Protein AF-A0A4Y2DNH8-F1 (afdb_monomer_lite)

Organism: Araneus ventricosus (NCBI:txid182803)

Foldseek 3Di:
DDCPLVDDDDPLNDDDDPPDDDDDCPDPDAPAADEDDDDPVCVVVVVVVVVVCVVSVVDDDDDGHDAHWDWDQDPVRDIDIDGD

Radius of gyration: 16.45 Å; chains: 1; bounding box: 46×23×43 Å

Sequence (84 aa):
MNFRTCFRHCASDVGRCNMTQHRINTGDYPNQAIPKTFASCRKEEADHLVKEMVDNGIIEESSGPWPPTVLVKKKDGSTRFCVH

InterPro domains:
  IPR043502 DNA/RNA polymerase superfamily [SSF56672] (2-83)

Secondary structure (DSSP, 8-state):
---TTTS--STT------S-------TT----PPPPPPPHHHHHHHHHHHHHHHHTTS----SSPPP-EEEEE-TTS-EEEEE-

pLDDT: mean 85.11, std 9.07, range [58.72, 96.12]

Structure (mmCIF, N/CA/C/O backbone):
data_AF-A0A4Y2DNH8-F1
#
_entry.id   AF-A0A4Y2DNH8-F1
#
loop_
_atom_site.group_PDB
_atom_site.id
_atom_site.type_symbol
_atom_site.label_atom_id
_atom_site.label_alt_id
_atom_site.label_comp_id
_atom_site.label_asym_id
_atom_site.label_entity_id
_atom_site.label_seq_id
_atom_site.pdbx_PDB_ins_code
_atom_site.Cartn_x
_atom_site.Cartn_y
_atom_site.Cartn_z
_atom_site.occupancy
_atom_site.B_iso_or_equiv
_atom_site.auth_seq_id
_atom_site.auth_comp_id
_atom_site.auth_asym_id
_atom_site.auth_atom_id
_atom_site.pdbx_PDB_model_num
ATOM 1 N N . MET A 1 1 ? -25.021 -10.213 -24.115 1.00 58.72 1 MET A N 1
ATOM 2 C CA . MET A 1 1 ? -23.599 -10.066 -23.728 1.00 58.72 1 MET A CA 1
ATOM 3 C C . MET A 1 1 ? -23.510 -10.105 -22.210 1.00 58.72 1 MET A C 1
ATOM 5 O O . MET A 1 1 ? -24.376 -9.526 -21.567 1.00 58.72 1 MET A O 1
ATOM 9 N N . ASN A 1 2 ? -22.547 -10.834 -21.643 1.00 78.44 2 ASN A N 1
ATOM 10 C CA . ASN A 1 2 ? -22.367 -10.974 -20.195 1.00 78.44 2 ASN A CA 1
ATOM 11 C C . ASN A 1 2 ? -21.149 -10.138 -19.768 1.00 78.44 2 ASN A C 1
ATOM 13 O O . ASN A 1 2 ? -20.062 -10.359 -20.289 1.00 78.44 2 ASN A O 1
ATOM 17 N N . PHE A 1 3 ? -21.346 -9.183 -18.855 1.00 87.06 3 PHE A N 1
ATOM 18 C CA . PHE A 1 3 ? -20.306 -8.263 -18.364 1.00 87.06 3 PHE A CA 1
ATOM 19 C C . PHE A 1 3 ? -19.923 -8.528 -16.904 1.00 87.06 3 PHE A C 1
ATOM 21 O O . PHE A 1 3 ? -19.348 -7.668 -16.240 1.00 87.06 3 PHE A O 1
ATOM 28 N N . ARG A 1 4 ? -20.272 -9.703 -16.364 1.00 84.94 4 ARG A N 1
ATOM 29 C CA . ARG A 1 4 ? -20.117 -9.996 -14.934 1.00 84.94 4 ARG A CA 1
ATOM 30 C C . ARG A 1 4 ? -18.668 -9.873 -14.463 1.00 84.94 4 ARG A C 1
ATOM 32 O O . ARG A 1 4 ? -18.454 -9.434 -13.344 1.00 84.94 4 ARG A O 1
ATOM 39 N N . THR A 1 5 ? -17.708 -10.211 -15.321 1.00 85.19 5 THR A N 1
ATOM 40 C CA . THR A 1 5 ? -16.263 -10.151 -15.045 1.00 85.19 5 THR A CA 1
ATOM 41 C C . THR A 1 5 ? -15.636 -8.783 -15.321 1.00 85.19 5 THR A C 1
ATOM 43 O O . THR A 1 5 ? -14.455 -8.596 -15.059 1.00 85.19 5 THR A O 1
ATOM 46 N N . CYS A 1 6 ? -16.383 -7.836 -15.897 1.00 87.62 6 CYS A N 1
ATOM 47 C CA . CYS A 1 6 ? -15.858 -6.512 -16.240 1.00 87.62 6 CYS A CA 1
ATOM 48 C C . CYS A 1 6 ? -15.872 -5.549 -15.048 1.00 87.62 6 CYS A C 1
ATOM 50 O O . CYS A 1 6 ? -15.125 -4.574 -15.044 1.00 87.62 6 CYS A O 1
ATOM 52 N N . PHE A 1 7 ? -16.734 -5.801 -14.063 1.00 90.00 7 PHE A N 1
ATOM 53 C CA . PHE A 1 7 ? -16.923 -4.938 -12.907 1.00 90.00 7 PHE A CA 1
ATOM 54 C C . PHE A 1 7 ? -16.527 -5.662 -11.636 1.00 90.00 7 PHE A C 1
ATOM 56 O O . PHE A 1 7 ? -16.852 -6.832 -11.459 1.00 90.00 7 PHE A O 1
ATOM 63 N N . ARG A 1 8 ? -15.887 -4.914 -10.742 1.00 91.44 8 ARG A N 1
ATOM 64 C CA . ARG A 1 8 ? -15.596 -5.359 -9.389 1.00 91.44 8 ARG A CA 1
ATOM 65 C C . ARG A 1 8 ? -16.875 -5.373 -8.559 1.00 91.44 8 ARG A C 1
ATOM 67 O O . ARG A 1 8 ? -17.544 -4.344 -8.474 1.00 91.44 8 ARG A O 1
ATOM 74 N N . HIS A 1 9 ? -17.181 -6.495 -7.910 1.00 90.06 9 HIS A N 1
ATOM 75 C CA . HIS A 1 9 ? -18.381 -6.625 -7.060 1.00 90.06 9 HIS A CA 1
ATOM 76 C C . HIS A 1 9 ? -18.090 -6.525 -5.559 1.00 90.06 9 HIS A C 1
ATOM 78 O O . HIS A 1 9 ? -18.986 -6.190 -4.787 1.00 90.06 9 HIS A O 1
ATOM 84 N N . CYS A 1 10 ? -16.857 -6.793 -5.120 1.00 87.38 10 CYS A N 1
ATOM 85 C CA . CYS A 1 10 ? -16.468 -6.710 -3.708 1.00 87.38 10 CYS A CA 1
ATOM 86 C C . CYS A 1 10 ? -14.983 -6.355 -3.516 1.00 87.38 10 CYS A C 1
ATOM 88 O O . CYS A 1 10 ? -14.207 -6.268 -4.468 1.00 87.38 10 CYS A O 1
ATOM 90 N N . ALA A 1 11 ? -14.569 -6.132 -2.264 1.00 81.19 11 ALA A N 1
ATOM 91 C CA . ALA A 1 11 ? -13.197 -5.749 -1.930 1.00 81.19 11 ALA A CA 1
ATOM 92 C C . ALA A 1 11 ? -12.157 -6.855 -2.212 1.00 81.19 11 ALA A C 1
ATOM 94 O O . ALA A 1 11 ? -11.019 -6.534 -2.533 1.00 81.19 11 ALA A O 1
ATOM 95 N N . SER A 1 12 ? -12.533 -8.131 -2.191 1.00 84.69 12 SER A N 1
ATOM 96 C CA . SER A 1 12 ? -11.630 -9.232 -2.557 1.00 84.69 12 SER A CA 1
ATOM 97 C C . SER A 1 12 ? -11.567 -9.508 -4.065 1.00 84.69 12 SER A C 1
ATOM 99 O O . SER A 1 12 ? -10.688 -10.229 -4.525 1.00 84.69 12 SER A O 1
ATOM 101 N N . ASP A 1 13 ? -12.464 -8.912 -4.857 1.00 89.50 13 ASP A N 1
ATOM 102 C CA . ASP A 1 13 ? -12.495 -9.038 -6.317 1.00 89.50 13 ASP A CA 1
ATOM 103 C C . ASP A 1 13 ? -11.450 -8.106 -6.955 1.00 89.50 13 ASP A C 1
ATOM 105 O O . ASP A 1 13 ? -11.735 -7.014 -7.457 1.00 89.50 13 ASP A O 1
ATOM 109 N N . VAL A 1 14 ? -10.184 -8.498 -6.810 1.00 89.00 14 VAL A N 1
ATOM 110 C CA . VAL A 1 14 ? -9.018 -7.759 -7.296 1.00 89.00 14 VAL A CA 1
ATOM 111 C C . VAL A 1 14 ? -8.645 -8.259 -8.691 1.00 89.00 14 VAL A C 1
ATOM 113 O O . VAL A 1 14 ? -8.349 -9.434 -8.895 1.00 89.00 14 VAL A O 1
ATOM 116 N N . GLY A 1 15 ? -8.629 -7.349 -9.667 1.00 89.94 15 GLY A N 1
ATOM 117 C CA . GLY A 1 15 ? -8.188 -7.663 -11.026 1.00 89.94 15 GLY A CA 1
ATOM 118 C C . GLY A 1 15 ? -6.676 -7.898 -11.105 1.00 89.94 15 GLY A C 1
ATOM 119 O O . GLY A 1 15 ? -5.900 -7.204 -10.449 1.00 89.94 15 GLY A O 1
ATOM 120 N N . ARG A 1 16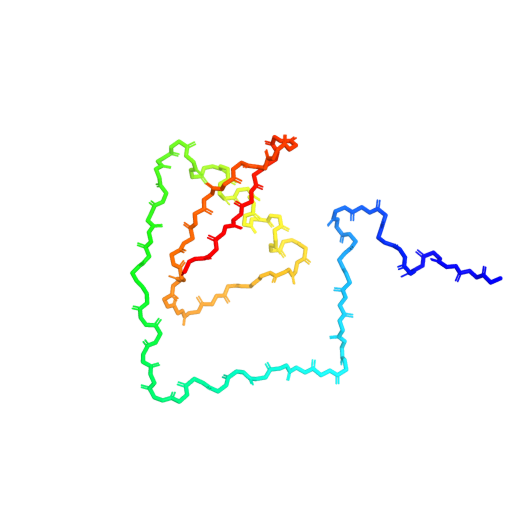 ? -6.247 -8.838 -11.956 1.00 88.56 16 ARG A N 1
ATOM 121 C CA . ARG A 1 16 ? -4.830 -9.152 -12.196 1.00 88.56 16 ARG A CA 1
ATOM 122 C C . ARG A 1 16 ? -4.540 -9.273 -13.690 1.00 88.56 16 ARG A C 1
ATOM 124 O O . ARG A 1 16 ? -5.266 -9.951 -14.413 1.00 88.56 16 ARG A O 1
ATOM 131 N N . CYS A 1 17 ? -3.470 -8.626 -14.149 1.00 90.19 17 CYS A N 1
ATOM 132 C CA . CYS A 1 17 ? -2.980 -8.748 -15.522 1.00 90.19 17 CYS A CA 1
ATOM 133 C C . CYS A 1 17 ? -1.817 -9.745 -15.569 1.00 90.19 17 CYS A C 1
ATOM 135 O O . CYS A 1 17 ? -0.803 -9.533 -14.912 1.00 90.19 17 CYS A O 1
ATOM 137 N N . ASN A 1 18 ? -1.954 -10.812 -16.362 1.00 91.62 18 ASN A N 1
ATOM 138 C CA . ASN A 1 18 ? -0.931 -11.858 -16.499 1.00 91.62 18 ASN A CA 1
ATOM 139 C C . ASN A 1 18 ? -0.092 -11.722 -17.785 1.00 91.62 18 ASN A C 1
ATOM 141 O O . ASN A 1 18 ? 0.701 -12.605 -18.093 1.00 91.62 18 ASN A O 1
ATOM 145 N N . MET A 1 19 ? -0.284 -10.654 -18.567 1.00 96.12 19 MET A N 1
ATOM 146 C CA . MET A 1 19 ? 0.359 -10.505 -19.882 1.00 96.12 19 MET A CA 1
ATOM 147 C C . MET A 1 19 ? 1.813 -10.030 -19.803 1.00 96.12 19 MET A C 1
ATOM 149 O O . MET A 1 19 ? 2.598 -10.321 -20.699 1.00 96.12 19 MET A O 1
ATOM 153 N N . THR A 1 20 ? 2.172 -9.265 -18.772 1.00 94.31 20 THR A N 1
ATOM 154 C CA . THR A 1 20 ? 3.526 -8.729 -18.611 1.00 94.31 20 THR A CA 1
ATOM 155 C C . THR A 1 20 ? 3.850 -8.508 -17.141 1.00 94.31 20 THR A C 1
ATOM 157 O O . THR A 1 20 ? 2.965 -8.195 -16.344 1.00 94.31 20 THR A O 1
ATOM 160 N N . GLN A 1 21 ? 5.126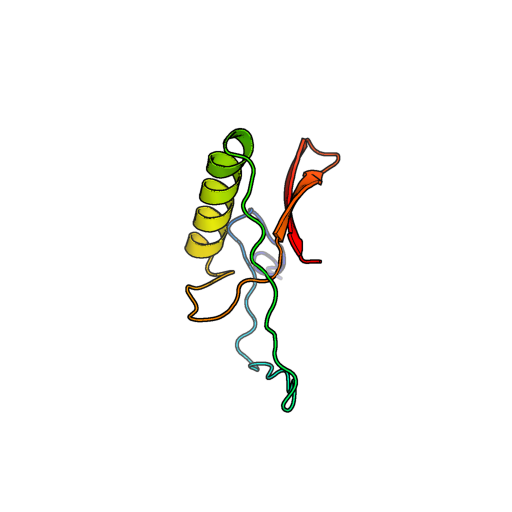 -8.645 -16.792 1.00 94.12 21 GLN A N 1
ATOM 161 C CA . GLN A 1 21 ? 5.660 -8.257 -15.495 1.00 94.12 21 GLN A CA 1
ATOM 162 C C . GLN A 1 21 ? 6.565 -7.043 -15.696 1.00 94.12 21 GLN A C 1
ATOM 164 O O . GLN A 1 21 ? 7.530 -7.088 -16.459 1.00 94.12 21 GLN A O 1
ATOM 169 N N . HIS A 1 22 ? 6.250 -5.944 -15.016 1.00 93.31 22 HIS A N 1
ATOM 170 C CA . HIS A 1 22 ? 7.041 -4.725 -15.120 1.00 93.31 22 HIS A CA 1
ATOM 171 C C . HIS A 1 22 ? 8.307 -4.829 -14.268 1.00 93.31 22 HIS A C 1
ATOM 173 O O . HIS A 1 22 ? 8.254 -5.202 -13.098 1.00 93.31 22 HIS A O 1
ATOM 179 N N . ARG A 1 23 ? 9.445 -4.445 -14.850 1.00 92.81 23 ARG A N 1
ATOM 180 C CA . ARG A 1 23 ? 10.717 -4.280 -14.143 1.00 92.81 23 ARG A CA 1
ATOM 181 C C . ARG A 1 23 ? 11.033 -2.794 -14.030 1.00 92.81 23 ARG A C 1
ATOM 183 O O . ARG A 1 23 ? 11.148 -2.110 -15.044 1.00 92.81 23 ARG A O 1
ATOM 190 N N . ILE A 1 24 ? 11.203 -2.312 -12.803 1.00 88.69 24 ILE A N 1
ATOM 191 C CA . ILE A 1 24 ? 11.654 -0.946 -12.525 1.00 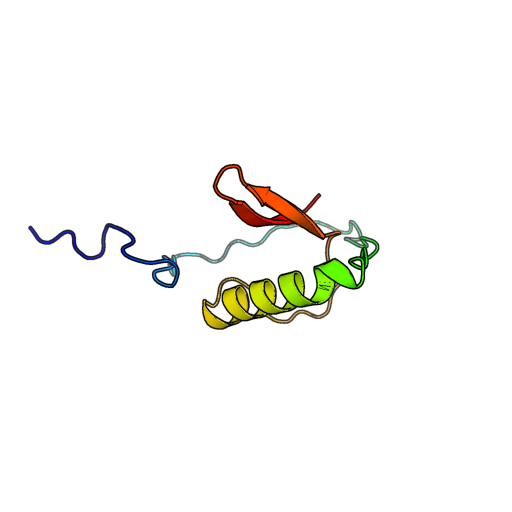88.69 24 ILE A CA 1
ATOM 192 C C . ILE A 1 24 ? 13.180 -0.985 -12.412 1.00 88.69 24 ILE A C 1
ATOM 194 O O . ILE A 1 24 ? 13.721 -1.663 -11.542 1.00 88.69 24 ILE A O 1
ATOM 198 N N . ASN A 1 25 ? 13.884 -0.299 -13.314 1.00 88.75 25 ASN A N 1
ATOM 199 C CA . ASN A 1 25 ? 15.342 -0.206 -13.265 1.00 88.75 25 ASN A CA 1
ATOM 200 C C . ASN A 1 25 ? 15.745 1.004 -12.420 1.00 88.75 25 ASN A C 1
ATOM 202 O O . ASN A 1 25 ? 15.682 2.136 -12.890 1.00 88.75 25 ASN A O 1
ATOM 206 N N . THR A 1 26 ? 16.165 0.757 -11.181 1.00 83.94 26 THR A N 1
ATOM 207 C CA . THR A 1 26 ? 16.611 1.805 -10.248 1.00 83.94 26 THR A CA 1
ATOM 208 C C . THR A 1 26 ? 18.119 2.087 -10.334 1.00 83.94 26 THR A C 1
ATOM 210 O O . THR A 1 26 ? 18.618 2.914 -9.586 1.00 83.94 26 THR A O 1
ATOM 213 N N . GLY A 1 27 ? 18.863 1.446 -11.246 1.00 87.44 27 GLY A N 1
ATOM 214 C CA . GLY A 1 27 ? 20.325 1.592 -11.325 1.00 87.44 27 GLY A CA 1
ATOM 215 C C . GLY A 1 27 ? 21.017 1.205 -10.010 1.00 87.44 27 GLY A C 1
ATOM 216 O O . GLY A 1 27 ? 20.524 0.335 -9.296 1.00 87.44 27 GLY A O 1
ATOM 217 N N . ASP A 1 28 ? 22.117 1.885 -9.680 1.00 84.50 28 ASP A N 1
ATOM 218 C CA . ASP A 1 28 ? 22.900 1.654 -8.452 1.00 84.50 28 ASP A CA 1
ATOM 219 C C . ASP A 1 28 ? 22.482 2.564 -7.279 1.00 84.50 28 ASP A C 1
ATOM 221 O O . ASP A 1 28 ? 23.217 2.725 -6.302 1.00 84.50 28 ASP A O 1
ATOM 225 N N . TYR A 1 29 ? 21.305 3.194 -7.355 1.00 78.50 29 TYR A N 1
ATOM 226 C CA . TYR A 1 29 ? 20.816 4.046 -6.274 1.00 78.50 29 TYR A CA 1
ATOM 227 C C . TYR A 1 29 ? 20.312 3.187 -5.101 1.00 78.50 29 TYR A C 1
ATOM 229 O O . TYR A 1 29 ? 19.418 2.356 -5.286 1.00 78.50 29 TYR A O 1
ATOM 237 N N . PRO A 1 30 ? 20.842 3.368 -3.877 1.00 69.06 30 PRO A N 1
ATOM 238 C CA . PRO A 1 30 ? 20.398 2.590 -2.731 1.00 69.06 30 PRO A CA 1
ATOM 239 C C . PRO A 1 30 ? 18.978 2.998 -2.318 1.00 69.06 30 PRO A C 1
ATOM 241 O O . PRO A 1 30 ? 18.744 4.122 -1.881 1.00 69.06 30 PRO A O 1
ATOM 244 N N . ASN A 1 31 ? 18.035 2.054 -2.363 1.00 65.81 31 ASN A N 1
ATOM 245 C CA . ASN A 1 31 ? 16.660 2.237 -1.876 1.00 65.81 31 ASN A CA 1
ATOM 246 C C . ASN A 1 31 ? 16.563 2.123 -0.343 1.00 65.81 31 ASN A C 1
ATOM 248 O O . ASN A 1 31 ? 15.671 1.467 0.186 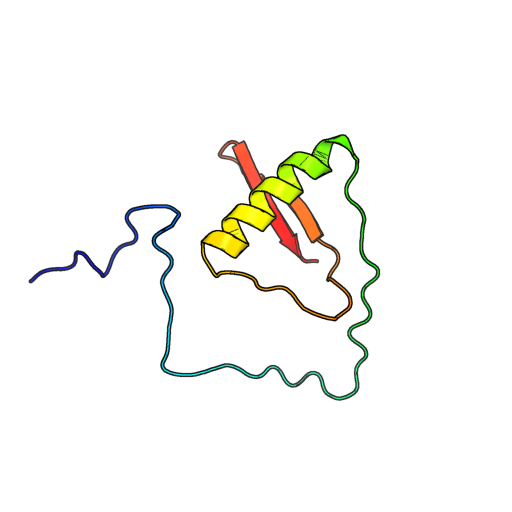1.00 65.81 31 ASN A O 1
ATOM 252 N N . GLN A 1 32 ? 17.506 2.702 0.399 1.00 66.06 32 GLN A N 1
ATOM 253 C CA . GLN A 1 32 ? 17.553 2.588 1.857 1.00 66.06 32 GLN A CA 1
ATOM 254 C C . GLN A 1 32 ? 16.648 3.631 2.511 1.00 66.06 32 GLN A C 1
ATOM 256 O O . GLN A 1 32 ? 17.091 4.696 2.934 1.00 66.06 32 GLN A O 1
ATOM 261 N N . ALA A 1 33 ? 15.359 3.318 2.600 1.00 68.88 33 ALA A N 1
ATOM 262 C CA . ALA A 1 33 ? 14.438 4.103 3.403 1.00 68.88 33 ALA A CA 1
ATOM 263 C C . ALA A 1 33 ? 14.471 3.635 4.868 1.00 68.88 33 ALA A C 1
ATOM 265 O O . ALA A 1 33 ? 14.538 2.438 5.147 1.00 68.88 33 ALA A O 1
ATOM 266 N N . ILE A 1 34 ? 14.431 4.580 5.812 1.00 68.69 34 ILE A N 1
ATOM 267 C CA . ILE A 1 34 ? 14.345 4.266 7.244 1.00 68.69 34 ILE A CA 1
ATOM 268 C C . ILE A 1 34 ? 12.901 3.843 7.551 1.00 68.69 34 ILE A C 1
ATOM 270 O O . ILE A 1 34 ? 11.989 4.659 7.355 1.00 68.69 34 ILE A O 1
ATOM 274 N N . PRO A 1 35 ? 12.666 2.618 8.058 1.00 67.31 35 PRO A N 1
ATOM 275 C CA . PRO A 1 35 ? 11.328 2.185 8.431 1.00 67.31 35 PRO A CA 1
ATOM 276 C C . PRO A 1 35 ? 10.765 3.090 9.528 1.00 67.31 35 PRO A C 1
ATOM 278 O O . PRO A 1 35 ? 11.391 3.293 10.570 1.00 67.31 35 PRO A O 1
ATOM 281 N N . LYS A 1 36 ? 9.569 3.640 9.310 1.00 71.44 36 LYS A N 1
ATOM 282 C CA . LYS A 1 36 ? 8.846 4.379 10.349 1.00 71.44 36 LYS A CA 1
ATOM 283 C C . LYS A 1 36 ? 7.936 3.419 11.100 1.00 71.44 36 LYS A C 1
ATOM 285 O O . LYS A 1 36 ? 7.014 2.856 10.518 1.00 71.44 36 LYS A O 1
ATOM 290 N N . THR A 1 37 ? 8.179 3.260 12.394 1.00 70.94 37 THR A N 1
ATOM 291 C CA . THR A 1 37 ? 7.311 2.464 13.263 1.00 70.94 37 THR A CA 1
ATOM 292 C C . THR A 1 37 ? 6.005 3.211 13.521 1.00 70.94 37 THR A C 1
ATOM 294 O O . THR A 1 37 ? 6.006 4.407 13.820 1.00 70.94 37 THR A O 1
ATOM 297 N N . PHE A 1 38 ? 4.877 2.508 13.438 1.00 79.00 38 PHE A N 1
ATOM 298 C CA . PHE A 1 38 ? 3.594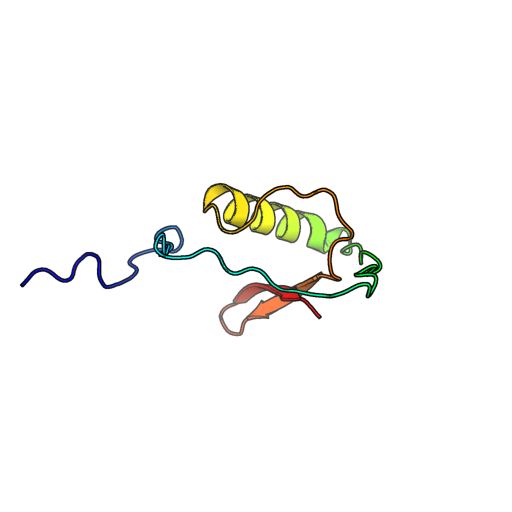 3.056 13.864 1.00 79.00 38 PHE A CA 1
ATOM 299 C C . PHE A 1 38 ? 3.556 3.224 15.388 1.00 79.00 38 PHE A C 1
ATOM 301 O O . PHE A 1 38 ? 4.115 2.412 16.127 1.00 79.00 38 PHE A O 1
ATOM 308 N N . ALA A 1 39 ? 2.850 4.252 15.868 1.00 80.00 39 ALA A N 1
ATOM 309 C CA . ALA A 1 39 ? 2.467 4.316 17.275 1.00 80.00 39 ALA A CA 1
ATOM 310 C C . ALA A 1 39 ? 1.676 3.051 17.650 1.00 80.00 39 ALA A C 1
ATOM 312 O O . ALA A 1 39 ? 0.904 2.545 16.832 1.00 80.00 39 ALA A O 1
ATOM 313 N N . SER A 1 40 ? 1.831 2.564 18.883 1.00 80.19 40 SER A N 1
ATOM 314 C CA . SER A 1 40 ? 1.197 1.320 19.351 1.00 80.19 40 SER A CA 1
ATOM 315 C C . SER A 1 40 ? -0.314 1.291 19.103 1.00 80.19 40 SER A C 1
ATOM 317 O O . SER A 1 40 ? -0.832 0.286 18.628 1.00 80.19 40 SER A O 1
ATOM 319 N N . CYS A 1 41 ? -1.001 2.420 19.302 1.00 82.69 41 CYS A N 1
ATOM 320 C CA . CYS A 1 41 ? -2.441 2.565 19.065 1.00 82.69 41 CYS A CA 1
ATOM 321 C C . CYS A 1 41 ? -2.882 2.367 17.605 1.00 82.69 41 CYS A C 1
ATOM 323 O O . CYS A 1 41 ? -4.068 2.200 17.349 1.00 82.69 41 CYS A O 1
ATOM 325 N N . ARG A 1 42 ? -1.954 2.411 16.644 1.00 85.19 42 ARG A N 1
ATOM 326 C CA . ARG A 1 42 ? -2.225 2.215 15.213 1.00 85.19 42 ARG A CA 1
ATOM 327 C C . ARG A 1 42 ? -1.654 0.908 14.670 1.00 85.19 42 ARG A C 1
ATOM 329 O O . ARG A 1 42 ? -1.852 0.612 13.496 1.00 85.19 42 ARG A O 1
ATOM 336 N N . LYS A 1 43 ? -0.933 0.144 15.496 1.00 87.12 43 LYS A N 1
ATOM 337 C CA . LYS A 1 43 ? -0.274 -1.094 15.074 1.00 87.12 43 LYS A CA 1
ATOM 338 C C . LYS A 1 43 ? -1.292 -2.178 14.722 1.00 87.12 43 LYS A C 1
ATOM 340 O O . LYS A 1 43 ? -1.173 -2.780 13.670 1.00 87.12 43 LYS A O 1
ATOM 345 N N . GLU A 1 44 ? -2.324 -2.353 15.541 1.00 90.44 44 GLU A N 1
ATOM 346 C CA . GLU A 1 44 ? -3.365 -3.362 15.303 1.00 90.44 44 GLU A CA 1
ATOM 347 C C . GLU A 1 44 ? -4.136 -3.108 13.995 1.00 90.44 44 GLU A C 1
ATOM 349 O O . GLU A 1 44 ? -4.337 -4.019 13.196 1.00 90.44 44 GLU A O 1
ATOM 354 N N . GLU A 1 45 ? -4.490 -1.846 13.725 1.00 91.12 45 GLU A N 1
ATOM 355 C CA . GLU A 1 45 ? -5.126 -1.450 12.462 1.00 91.12 45 GLU A CA 1
ATOM 356 C C . GLU A 1 45 ? -4.190 -1.668 11.261 1.00 91.12 45 GLU A C 1
ATOM 358 O O . GLU A 1 45 ? -4.631 -2.130 10.209 1.00 91.12 45 GLU A O 1
ATOM 363 N N . ALA A 1 46 ? -2.892 -1.382 11.418 1.00 90.06 46 ALA A N 1
ATOM 364 C CA . ALA A 1 46 ? -1.895 -1.662 10.388 1.00 90.06 46 ALA A CA 1
ATOM 365 C C . ALA A 1 46 ? -1.784 -3.168 10.103 1.00 90.06 46 ALA A C 1
ATOM 367 O O . ALA A 1 46 ? -1.831 -3.571 8.942 1.00 90.06 46 ALA A O 1
ATOM 368 N N . ASP A 1 47 ? -1.673 -3.991 11.146 1.00 90.94 47 ASP A N 1
ATOM 369 C CA . ASP A 1 47 ? -1.496 -5.440 11.032 1.00 90.94 47 ASP A CA 1
ATOM 370 C C . ASP A 1 47 ? -2.721 -6.092 10.359 1.00 90.94 47 ASP A C 1
ATOM 372 O O . ASP A 1 47 ? -2.566 -6.953 9.489 1.00 90.94 47 ASP A O 1
ATOM 376 N N . HIS A 1 48 ? -3.941 -5.626 10.665 1.00 92.69 48 HIS A N 1
ATOM 377 C CA . HIS A 1 48 ? -5.153 -6.074 9.969 1.00 92.69 48 HIS A CA 1
ATOM 378 C C . HIS A 1 48 ? -5.117 -5.731 8.472 1.00 92.69 48 HIS A C 1
ATOM 380 O O . HIS A 1 48 ? -5.433 -6.582 7.637 1.00 92.69 48 HIS A O 1
ATOM 386 N N . LEU A 1 49 ? -4.753 -4.499 8.108 1.00 92.12 49 LEU A N 1
ATOM 387 C CA . LEU A 1 49 ? -4.700 -4.080 6.703 1.00 92.12 49 LEU A CA 1
ATOM 388 C C . LEU A 1 49 ? -3.617 -4.837 5.924 1.00 92.12 49 LEU A C 1
ATOM 390 O O . LEU A 1 49 ? -3.833 -5.199 4.769 1.00 92.12 49 LEU A O 1
ATOM 394 N N . VAL A 1 50 ? -2.462 -5.098 6.545 1.00 92.06 50 VAL A N 1
ATOM 395 C CA . VAL A 1 50 ? -1.401 -5.928 5.950 1.00 92.06 50 VAL A CA 1
ATOM 396 C C . VAL A 1 50 ? -1.933 -7.325 5.665 1.00 92.06 50 VAL A C 1
ATOM 398 O O . VAL A 1 50 ? -1.805 -7.792 4.535 1.00 92.06 50 VAL A O 1
ATOM 401 N N . LYS A 1 51 ? -2.586 -7.958 6.645 1.00 93.50 51 LYS A N 1
ATOM 402 C CA . LYS A 1 51 ? -3.176 -9.288 6.468 1.00 93.50 51 LYS A CA 1
ATOM 403 C C . LYS A 1 51 ? -4.184 -9.319 5.318 1.00 93.50 51 LYS A C 1
ATOM 405 O O . LYS A 1 51 ? -4.092 -10.189 4.465 1.00 93.50 51 LYS A O 1
ATOM 410 N N . GLU A 1 52 ? -5.085 -8.340 5.240 1.00 92.88 52 GLU A N 1
ATOM 411 C CA . GLU A 1 52 ? -6.062 -8.249 4.148 1.00 92.88 52 GLU A CA 1
ATOM 412 C C . GLU A 1 52 ? -5.390 -8.135 2.768 1.00 92.88 52 GLU A C 1
ATOM 414 O O . GLU A 1 52 ? -5.822 -8.769 1.805 1.00 92.88 52 GLU A O 1
ATOM 419 N N . MET A 1 53 ? -4.321 -7.343 2.645 1.00 92.38 53 MET A N 1
ATOM 420 C CA . MET A 1 53 ? -3.594 -7.205 1.378 1.00 92.38 53 MET A CA 1
ATOM 421 C C . MET A 1 53 ? -2.811 -8.469 1.003 1.00 92.38 53 MET A C 1
ATOM 423 O O . MET A 1 53 ? -2.719 -8.770 -0.188 1.00 92.38 53 MET A O 1
ATOM 427 N N . VAL A 1 54 ? -2.271 -9.200 1.985 1.00 93.56 54 VAL A N 1
ATOM 428 C CA . VAL A 1 54 ? -1.626 -10.508 1.774 1.00 93.56 54 VAL A CA 1
ATOM 429 C C . VAL A 1 54 ? -2.658 -11.543 1.327 1.00 93.56 54 VAL A C 1
ATOM 431 O O . VAL A 1 54 ? -2.460 -12.190 0.301 1.00 93.56 54 VAL A O 1
ATOM 434 N N . ASP A 1 55 ? -3.790 -11.643 2.028 1.00 93.12 55 ASP A N 1
ATOM 435 C CA . ASP A 1 55 ? -4.872 -12.587 1.714 1.00 93.12 55 ASP A CA 1
ATOM 436 C C . ASP A 1 55 ? -5.453 -12.334 0.308 1.00 93.12 55 ASP A C 1
ATOM 438 O O . ASP A 1 55 ? -5.785 -13.271 -0.417 1.00 93.12 55 ASP A O 1
ATOM 442 N N . ASN A 1 56 ? -5.513 -11.067 -0.118 1.00 91.56 56 ASN A N 1
ATOM 443 C CA . ASN A 1 56 ? -5.936 -10.672 -1.466 1.00 91.56 56 ASN A CA 1
ATOM 444 C C . ASN A 1 56 ? -4.815 -10.752 -2.528 1.00 91.56 56 ASN A C 1
ATOM 446 O O . ASN A 1 56 ? -5.062 -10.446 -3.696 1.00 91.56 56 ASN A O 1
ATOM 450 N N . GLY A 1 57 ? -3.585 -11.120 -2.155 1.00 91.38 57 GLY A N 1
ATOM 451 C CA . GLY A 1 57 ? -2.443 -11.246 -3.070 1.00 91.38 57 GLY A CA 1
ATOM 452 C C . GLY A 1 57 ? -1.958 -9.926 -3.683 1.00 91.38 57 GLY A C 1
ATOM 453 O O . GLY A 1 57 ? -1.407 -9.931 -4.785 1.00 91.38 57 GLY A O 1
ATOM 454 N N . ILE A 1 58 ? -2.194 -8.798 -3.004 1.00 91.94 58 ILE A N 1
ATOM 455 C CA . ILE A 1 58 ? -1.758 -7.454 -3.422 1.00 91.94 58 ILE A CA 1
ATOM 456 C C . ILE A 1 58 ? -0.292 -7.214 -3.036 1.00 91.94 58 ILE A C 1
ATOM 458 O O . ILE A 1 58 ? 0.430 -6.542 -3.771 1.00 91.94 58 ILE A O 1
ATOM 462 N N . ILE A 1 59 ? 0.140 -7.752 -1.890 1.00 91.50 59 ILE A N 1
ATOM 463 C CA . ILE A 1 59 ? 1.518 -7.662 -1.385 1.00 91.50 59 ILE A CA 1
ATOM 464 C C . ILE A 1 59 ? 2.055 -9.048 -1.019 1.00 91.50 59 ILE A C 1
ATOM 466 O O . ILE A 1 59 ? 1.284 -9.975 -0.776 1.00 91.50 59 ILE A O 1
ATOM 470 N N . GLU A 1 60 ? 3.377 -9.161 -0.933 1.00 92.19 60 GLU A N 1
ATOM 471 C CA . GLU A 1 60 ? 4.094 -10.366 -0.513 1.00 92.19 60 GLU A CA 1
ATOM 472 C C . GLU A 1 60 ? 5.238 -10.012 0.448 1.00 92.19 60 GLU A C 1
ATOM 474 O O . GLU A 1 60 ? 5.671 -8.857 0.531 1.00 92.19 60 GLU A O 1
ATOM 479 N N . GLU A 1 61 ? 5.721 -11.003 1.197 1.00 89.88 61 GLU A N 1
ATOM 480 C CA . GLU A 1 61 ? 6.897 -10.832 2.049 1.00 89.88 61 GLU A CA 1
ATOM 481 C C . GLU A 1 61 ? 8.149 -10.592 1.198 1.00 89.88 61 GLU A C 1
ATOM 483 O O . GLU A 1 61 ? 8.381 -11.270 0.198 1.00 89.88 61 GLU A O 1
ATOM 488 N N . SER A 1 62 ? 8.984 -9.634 1.606 1.00 86.81 62 SER A N 1
ATOM 489 C CA . SER A 1 62 ? 10.226 -9.315 0.902 1.00 86.81 62 SER A CA 1
ATOM 490 C C . SER A 1 62 ? 11.373 -9.035 1.868 1.00 86.81 62 SER A C 1
ATOM 492 O O . SER A 1 62 ? 11.181 -8.560 2.990 1.00 86.81 62 SER A O 1
ATOM 494 N N . SER A 1 63 ? 12.594 -9.326 1.419 1.00 77.44 63 SER A N 1
ATOM 495 C CA . SER A 1 63 ? 13.832 -9.022 2.133 1.00 77.44 63 SER A CA 1
ATOM 496 C C . SER A 1 63 ? 14.417 -7.705 1.612 1.00 77.44 63 SER A C 1
ATOM 498 O O . SER A 1 63 ? 15.265 -7.697 0.720 1.00 77.44 63 SER A O 1
ATOM 500 N N . GLY A 1 64 ? 13.939 -6.578 2.133 1.00 73.94 64 GLY A N 1
ATOM 501 C CA . GLY A 1 64 ? 14.418 -5.250 1.753 1.00 73.94 64 GLY A CA 1
ATOM 502 C C . GLY A 1 64 ? 13.965 -4.161 2.730 1.00 73.94 64 GLY A C 1
ATOM 503 O O . GLY A 1 64 ? 13.070 -4.397 3.544 1.00 73.94 64 GLY A O 1
ATOM 504 N N . PRO A 1 65 ? 14.590 -2.971 2.699 1.00 69.38 65 PRO A N 1
ATOM 505 C CA . PRO A 1 65 ? 14.125 -1.825 3.473 1.00 69.38 65 PRO A CA 1
ATOM 506 C C . PRO A 1 65 ? 12.700 -1.447 3.046 1.00 69.38 65 PRO A C 1
ATOM 508 O O . PRO A 1 65 ? 12.434 -1.185 1.874 1.00 69.38 65 PRO A O 1
ATOM 511 N N . TRP A 1 66 ? 11.778 -1.427 4.009 1.00 67.06 66 TRP A N 1
ATOM 512 C CA . TRP A 1 66 ? 10.387 -1.053 3.770 1.00 67.06 66 TRP A CA 1
ATOM 513 C C . TRP A 1 66 ? 10.282 0.462 3.595 1.00 67.06 66 TRP A C 1
ATOM 515 O O . TRP A 1 66 ? 10.850 1.205 4.406 1.00 67.06 66 TRP A O 1
ATOM 525 N N . PRO A 1 67 ? 9.544 0.957 2.589 1.00 68.81 67 PRO A N 1
ATOM 526 C CA . PRO A 1 67 ? 9.353 2.386 2.452 1.00 68.81 67 PRO A CA 1
ATOM 527 C C . PRO A 1 67 ? 8.541 2.919 3.647 1.00 68.81 67 PRO A C 1
ATOM 529 O O . PRO A 1 67 ? 7.689 2.209 4.202 1.00 68.81 67 PRO A O 1
ATOM 532 N N . PRO A 1 68 ? 8.788 4.165 4.085 1.00 64.81 68 PRO A N 1
ATOM 533 C CA . PRO A 1 68 ? 8.067 4.765 5.193 1.00 64.81 68 PRO A CA 1
ATOM 534 C C . PRO A 1 68 ? 6.582 4.809 4.847 1.00 64.81 68 PRO A C 1
ATOM 536 O O . PRO A 1 68 ? 6.150 5.513 3.936 1.00 64.81 68 PRO A O 1
ATOM 539 N N . THR A 1 69 ? 5.795 4.046 5.597 1.00 81.50 69 THR A N 1
ATOM 540 C CA . THR A 1 69 ? 4.363 3.918 5.352 1.00 81.50 69 THR A CA 1
ATOM 541 C C . THR A 1 69 ? 3.597 4.643 6.455 1.00 81.50 69 THR A C 1
ATOM 543 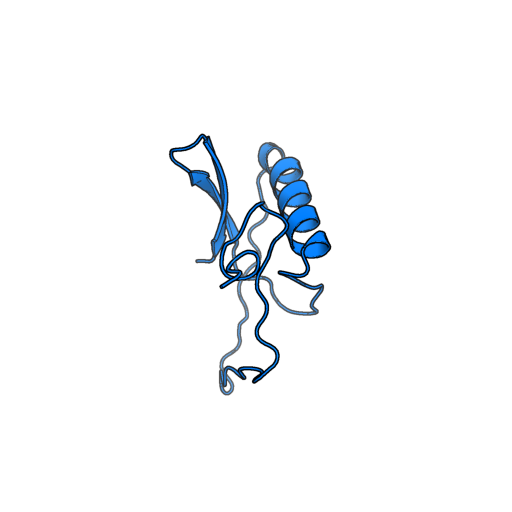O O . THR A 1 69 ? 3.950 4.561 7.630 1.00 81.50 69 THR A O 1
ATOM 546 N N . VAL A 1 70 ? 2.549 5.384 6.093 1.00 86.56 70 VAL A N 1
ATOM 547 C CA . VAL A 1 70 ? 1.666 6.091 7.032 1.00 86.56 70 VAL A CA 1
ATOM 548 C C . VAL A 1 70 ? 0.222 5.628 6.872 1.00 86.56 70 VAL A C 1
ATOM 550 O O . VAL A 1 70 ? -0.221 5.319 5.769 1.00 86.56 70 VAL A O 1
ATOM 553 N N . LEU A 1 71 ? -0.528 5.602 7.974 1.00 89.56 71 LEU A N 1
ATOM 554 C CA . LEU A 1 71 ? -1.965 5.332 7.961 1.00 89.56 71 LEU A CA 1
ATOM 555 C C . LEU A 1 71 ? -2.748 6.639 7.873 1.00 89.56 71 LEU A C 1
ATOM 557 O O . LEU A 1 71 ? -2.555 7.545 8.691 1.00 89.56 71 LEU A O 1
ATOM 561 N N . VAL A 1 72 ? -3.650 6.719 6.898 1.00 90.56 72 VAL A N 1
ATOM 562 C CA . VAL A 1 72 ? -4.482 7.899 6.642 1.00 90.56 72 VAL A CA 1
ATOM 563 C C . VAL A 1 72 ? -5.951 7.501 6.622 1.00 90.56 72 VAL A C 1
ATOM 565 O O . VAL A 1 72 ? -6.351 6.600 5.881 1.00 90.56 72 VAL A O 1
ATOM 568 N N . LYS A 1 73 ? -6.773 8.225 7.386 1.00 92.81 73 LYS A N 1
ATOM 569 C CA . LYS A 1 73 ? -8.234 8.109 7.336 1.00 92.81 73 LYS A CA 1
ATOM 570 C C . LYS A 1 73 ? -8.765 8.767 6.058 1.00 92.81 73 LYS A C 1
ATOM 572 O O . LYS A 1 73 ? -8.395 9.889 5.710 1.00 92.81 73 LYS A O 1
ATOM 577 N N . LYS A 1 74 ? -9.603 8.049 5.321 1.00 92.44 74 LYS A N 1
ATOM 578 C CA . LYS A 1 74 ? -10.368 8.550 4.176 1.00 92.44 74 LYS A CA 1
ATOM 579 C C . LYS A 1 74 ? -11.602 9.307 4.671 1.00 92.44 74 LYS A C 1
ATOM 581 O O . LYS A 1 74 ? -12.027 9.162 5.813 1.00 92.44 74 LYS A O 1
ATOM 586 N N . LYS A 1 75 ? -12.210 10.088 3.772 1.00 95.38 75 LYS A N 1
ATOM 587 C CA . LYS A 1 75 ? -13.469 10.804 4.041 1.00 95.38 75 LYS A CA 1
ATOM 588 C C . LYS A 1 75 ? -14.616 9.859 4.425 1.00 95.38 75 LYS A C 1
ATOM 590 O O . LYS A 1 75 ? -15.472 10.241 5.207 1.00 95.38 75 LYS A O 1
ATOM 595 N N . ASP A 1 76 ? -14.616 8.642 3.886 1.00 93.38 76 ASP A N 1
ATOM 596 C CA . ASP A 1 76 ? -15.596 7.592 4.198 1.00 93.38 76 ASP A CA 1
ATOM 597 C C . ASP A 1 76 ? -15.343 6.890 5.552 1.00 93.38 76 ASP A C 1
ATOM 599 O O . ASP A 1 76 ? -16.060 5.959 5.900 1.00 93.38 76 ASP A O 1
ATOM 603 N N . GLY A 1 77 ? -14.330 7.319 6.316 1.00 92.12 77 GLY A N 1
ATOM 604 C CA . GLY A 1 77 ? -13.972 6.766 7.625 1.00 92.12 77 GLY A CA 1
ATOM 605 C C . GLY A 1 77 ? -13.024 5.564 7.577 1.00 92.12 77 GLY A C 1
ATOM 606 O O . GLY A 1 77 ? -12.417 5.234 8.599 1.00 92.12 77 GLY A O 1
ATOM 607 N N . SER A 1 78 ? -12.832 4.947 6.408 1.00 90.56 78 SER A N 1
ATOM 608 C CA . SER A 1 78 ? -11.899 3.827 6.251 1.00 90.56 78 SER A CA 1
ATOM 609 C C . SER A 1 78 ? -10.439 4.285 6.298 1.00 90.56 78 SER A C 1
ATOM 611 O O . SER A 1 78 ? -10.119 5.447 6.037 1.00 90.56 78 SER A O 1
ATOM 613 N N . THR A 1 79 ? -9.528 3.376 6.635 1.00 92.12 79 THR A N 1
ATOM 614 C CA . THR A 1 79 ? -8.088 3.661 6.698 1.00 92.12 79 THR A CA 1
ATOM 615 C C . THR A 1 79 ? -7.376 3.041 5.514 1.00 92.12 79 THR A C 1
ATOM 617 O O . THR A 1 79 ? -7.727 1.953 5.070 1.00 92.12 79 THR A O 1
ATOM 620 N N . ARG A 1 80 ? -6.354 3.729 5.007 1.00 90.69 80 ARG A N 1
ATOM 621 C CA . ARG A 1 80 ? -5.444 3.183 3.999 1.00 90.69 80 ARG A CA 1
ATOM 622 C C . ARG A 1 80 ? -3.998 3.461 4.363 1.00 90.69 80 ARG A C 1
ATOM 624 O O . ARG A 1 80 ? -3.702 4.463 5.021 1.00 90.69 80 ARG A O 1
ATOM 631 N N . PHE A 1 81 ? -3.116 2.617 3.852 1.00 90.19 81 PHE A N 1
ATOM 632 C CA . PHE A 1 81 ? -1.703 2.935 3.777 1.00 90.19 81 PHE A CA 1
ATOM 633 C C . PHE A 1 81 ? -1.440 3.987 2.695 1.00 90.19 81 PHE A C 1
ATOM 635 O O . PHE A 1 81 ? -2.044 3.966 1.621 1.00 90.19 81 PHE A O 1
ATOM 642 N N . CYS A 1 82 ? -0.521 4.900 2.987 1.00 87.25 82 CYS A N 1
ATOM 643 C CA . CYS A 1 82 ? 0.116 5.782 2.020 1.00 87.25 82 CYS A CA 1
ATOM 644 C C . CYS A 1 82 ? 1.630 5.612 2.142 1.00 87.25 82 CYS A C 1
ATOM 646 O O . CYS A 1 82 ? 2.163 5.568 3.253 1.00 87.25 82 CYS A O 1
ATOM 648 N N . VAL A 1 83 ? 2.303 5.549 1.000 1.00 83.88 83 VAL A N 1
ATOM 649 C CA . VAL A 1 83 ? 3.764 5.534 0.904 1.00 83.88 83 VAL A CA 1
ATOM 650 C C . VAL A 1 83 ? 4.223 6.948 0.539 1.00 83.88 83 VAL A C 1
ATOM 652 O O . VAL A 1 83 ? 3.576 7.589 -0.292 1.00 83.88 83 VAL A O 1
ATOM 655 N N . HIS A 1 84 ? 5.275 7.444 1.196 1.00 68.44 84 HIS A N 1
ATOM 656 C CA . HIS A 1 84 ? 5.919 8.730 0.895 1.00 68.44 84 HIS A CA 1
ATOM 657 C C . HIS A 1 84 ? 7.309 8.496 0.300 1.00 68.44 84 HIS A C 1
ATOM 659 O O . HIS A 1 84 ? 7.957 7.512 0.715 1.00 68.44 84 HIS A O 1
#